Protein AF-A0A3N5EFH5-F1 (afdb_monomer)

pLDDT: mean 88.49, std 16.19, range [35.84, 98.75]

Radius of gyration: 19.6 Å; Cα contacts (8 Å, |Δi|>4): 235; chains: 1; bounding box: 36×58×63 Å

Structure (mmCIF, N/CA/C/O backbone):
data_AF-A0A3N5EFH5-F1
#
_entry.id   AF-A0A3N5EFH5-F1
#
loop_
_atom_site.group_PDB
_atom_site.id
_atom_site.type_symbol
_atom_site.label_atom_id
_atom_site.label_alt_id
_atom_site.label_comp_id
_atom_site.label_asym_id
_atom_site.label_entity_id
_atom_site.label_seq_id
_atom_site.pdbx_PDB_ins_code
_atom_site.Cartn_x
_atom_site.Cartn_y
_atom_site.Cartn_z
_atom_site.occupancy
_atom_site.B_iso_or_equiv
_atom_site.auth_seq_id
_atom_site.auth_comp_id
_atom_site.auth_asym_id
_atom_site.auth_atom_id
_atom_site.pdbx_PDB_model_num
ATOM 1 N N . MET A 1 1 ? -12.108 -49.116 44.176 1.00 46.75 1 MET A N 1
ATOM 2 C CA . MET A 1 1 ? -11.272 -47.918 43.950 1.00 46.75 1 MET A CA 1
ATOM 3 C C . MET A 1 1 ? -10.753 -47.963 42.530 1.00 46.75 1 MET A C 1
ATOM 5 O O . MET A 1 1 ? -10.093 -48.934 42.202 1.00 46.75 1 MET A O 1
ATOM 9 N N . ASN A 1 2 ? -11.134 -46.987 41.702 1.00 35.84 2 ASN A N 1
ATOM 10 C CA . ASN A 1 2 ? -10.335 -46.440 40.598 1.00 35.84 2 ASN A CA 1
ATOM 11 C C . ASN A 1 2 ? -11.142 -45.311 39.948 1.00 35.84 2 ASN A C 1
ATOM 13 O O . ASN A 1 2 ? -11.973 -45.534 39.073 1.00 35.84 2 ASN A O 1
ATOM 17 N N . VAL A 1 3 ? -10.918 -44.092 40.439 1.00 42.91 3 VAL A N 1
ATOM 18 C CA . VAL A 1 3 ? -11.414 -42.860 39.821 1.00 42.91 3 VAL A CA 1
ATOM 19 C C . VAL A 1 3 ? -10.419 -42.485 38.724 1.00 42.91 3 VAL A C 1
ATOM 21 O O . VAL A 1 3 ? -9.270 -42.164 39.021 1.00 42.91 3 VAL A O 1
ATOM 24 N N . ARG A 1 4 ? -10.840 -42.546 37.457 1.00 43.31 4 ARG A N 1
ATOM 25 C CA . ARG A 1 4 ? -10.085 -41.965 36.338 1.00 43.31 4 ARG A CA 1
ATOM 26 C C . ARG A 1 4 ? -10.245 -40.446 36.397 1.00 43.31 4 ARG A C 1
ATOM 28 O O . ARG A 1 4 ? -11.347 -39.937 36.219 1.00 43.31 4 ARG A O 1
ATOM 35 N N . ARG A 1 5 ? -9.154 -39.734 36.687 1.00 50.72 5 ARG A N 1
ATOM 36 C CA . ARG A 1 5 ? -9.081 -38.271 36.586 1.00 50.72 5 ARG A CA 1
ATOM 37 C C . ARG A 1 5 ? -8.823 -37.876 35.130 1.00 50.72 5 ARG A C 1
ATOM 39 O O . ARG A 1 5 ? -7.937 -38.439 34.494 1.00 50.72 5 ARG A O 1
ATOM 46 N N . LEU A 1 6 ? -9.611 -36.923 34.635 1.00 44.44 6 LEU A N 1
ATOM 47 C CA . LEU A 1 6 ? -9.388 -36.209 33.379 1.00 44.44 6 LEU A CA 1
ATOM 48 C C . LEU A 1 6 ? -8.170 -35.291 33.554 1.00 44.44 6 LEU A C 1
ATOM 50 O O . LEU A 1 6 ? -8.119 -34.531 34.519 1.00 44.44 6 LEU A O 1
ATOM 54 N N . LEU A 1 7 ? -7.205 -35.363 32.639 1.00 49.91 7 LEU A N 1
ATOM 55 C CA . LEU A 1 7 ? -6.165 -34.347 32.501 1.00 49.91 7 LEU A CA 1
ATOM 56 C C . LEU A 1 7 ? -6.534 -33.496 31.288 1.00 49.91 7 LEU A C 1
ATOM 58 O O . LEU A 1 7 ? -6.400 -33.937 30.150 1.00 49.91 7 LEU A O 1
ATOM 62 N N . VAL A 1 8 ? -7.052 -32.297 31.548 1.00 50.81 8 VAL A N 1
ATOM 63 C CA . VAL A 1 8 ? -7.097 -31.222 30.556 1.00 50.81 8 VAL A CA 1
ATOM 64 C C . VAL A 1 8 ? -5.674 -30.680 30.493 1.00 50.81 8 VAL A C 1
ATOM 66 O O . VAL A 1 8 ? -5.246 -29.938 31.373 1.00 50.81 8 VAL A O 1
ATOM 69 N N . SER A 1 9 ? -4.900 -31.134 29.512 1.00 49.84 9 SER A N 1
ATOM 70 C CA . SER A 1 9 ? -3.619 -30.514 29.192 1.00 49.84 9 SER A CA 1
ATOM 71 C C . SER A 1 9 ? -3.915 -29.226 28.439 1.00 49.84 9 SER A C 1
ATOM 73 O O . SER A 1 9 ? -4.065 -29.235 27.222 1.00 49.84 9 SER A O 1
ATOM 75 N N . SER A 1 10 ? -4.045 -28.124 29.175 1.00 56.00 10 SER A N 1
ATOM 76 C CA . SER A 1 10 ? -3.981 -26.787 28.595 1.00 56.00 10 SER A CA 1
ATOM 77 C C . SER A 1 10 ? -2.591 -26.617 27.985 1.00 56.00 10 SER A C 1
ATOM 79 O O . SER A 1 10 ? -1.617 -26.396 28.703 1.00 56.00 10 SER A O 1
ATOM 81 N N . ALA A 1 11 ? -2.483 -26.773 26.668 1.00 55.88 11 ALA A N 1
ATOM 82 C CA . ALA A 1 11 ? -1.365 -26.206 25.938 1.00 55.88 11 ALA A CA 1
ATOM 83 C C . ALA A 1 11 ? -1.538 -24.686 26.021 1.00 55.88 11 ALA A C 1
ATOM 85 O O . ALA A 1 11 ? -2.472 -24.128 25.452 1.00 55.88 11 ALA A O 1
ATOM 86 N N . LEU A 1 12 ? -0.688 -24.035 26.812 1.00 49.72 12 LEU A N 1
ATOM 87 C CA . LEU A 1 12 ? -0.512 -22.595 26.752 1.00 49.72 12 LEU A CA 1
ATOM 88 C C . LEU A 1 12 ? 0.060 -22.303 25.359 1.00 49.72 12 LEU A C 1
ATOM 90 O O . LEU A 1 12 ? 1.238 -22.561 25.116 1.00 49.72 12 LEU A O 1
ATOM 94 N N . VAL A 1 13 ? -0.778 -21.846 24.427 1.00 56.56 13 VAL A N 1
ATOM 95 C CA . VAL A 1 13 ? -0.286 -21.214 23.202 1.00 56.56 13 VAL A CA 1
ATOM 96 C C . VAL A 1 13 ? 0.328 -19.902 23.666 1.00 56.56 13 VAL A C 1
ATOM 98 O O . VAL A 1 13 ? -0.378 -18.941 23.955 1.00 56.56 13 VAL A O 1
ATOM 101 N N . VAL A 1 14 ? 1.643 -19.897 23.860 1.00 49.00 14 VAL A N 1
ATOM 102 C CA . VAL A 1 14 ? 2.388 -18.647 23.952 1.00 49.00 14 VAL A CA 1
ATOM 103 C C . VAL A 1 14 ? 2.367 -18.097 22.533 1.00 49.00 14 VAL A C 1
ATOM 105 O O . VAL A 1 14 ? 3.101 -18.593 21.682 1.00 49.00 14 VAL A O 1
ATOM 108 N N . ALA A 1 15 ? 1.473 -17.149 22.256 1.00 54.91 15 ALA A N 1
ATOM 109 C CA . ALA A 1 15 ? 1.630 -16.290 21.095 1.00 54.91 15 ALA A CA 1
ATOM 110 C C . ALA A 1 15 ? 2.953 -15.549 21.314 1.00 54.91 15 ALA A C 1
ATOM 112 O O . ALA A 1 15 ? 3.069 -14.719 22.217 1.00 54.91 15 ALA A O 1
ATOM 113 N N . LEU A 1 16 ? 4.003 -15.958 20.599 1.00 53.06 16 LEU A N 1
ATOM 114 C CA . LEU A 1 16 ? 5.206 -15.149 20.515 1.00 53.06 16 LEU A CA 1
ATOM 115 C C . LEU A 1 16 ? 4.791 -13.904 19.735 1.00 53.06 16 LEU A C 1
ATOM 117 O O . LEU A 1 16 ? 4.671 -13.974 18.518 1.00 53.06 16 LEU A O 1
ATOM 121 N N . ALA A 1 17 ? 4.553 -12.798 20.440 1.00 58.84 17 ALA A N 1
ATOM 122 C CA . ALA A 1 17 ? 4.490 -11.485 19.821 1.00 58.84 17 ALA A CA 1
ATOM 123 C C . ALA A 1 17 ? 5.846 -11.237 19.147 1.00 58.84 17 ALA A C 1
ATOM 125 O O . ALA A 1 17 ? 6.854 -10.988 19.816 1.00 58.84 17 ALA A O 1
ATOM 126 N N . ALA A 1 18 ? 5.892 -11.413 17.830 1.00 57.78 18 ALA A N 1
ATOM 127 C CA . ALA A 1 18 ? 7.073 -11.165 17.027 1.00 57.78 18 ALA A CA 1
ATOM 128 C C . ALA A 1 18 ? 6.971 -9.744 16.472 1.00 57.78 18 ALA A C 1
ATOM 130 O O . ALA A 1 18 ? 6.594 -9.544 15.328 1.00 57.78 18 ALA A O 1
ATOM 131 N N . CYS A 1 19 ? 7.305 -8.749 17.296 1.00 61.62 19 CYS A N 1
ATOM 132 C CA . CYS A 1 19 ? 7.699 -7.460 16.740 1.00 61.62 19 CYS A CA 1
ATOM 133 C C . CYS A 1 19 ? 9.039 -7.683 16.027 1.00 61.62 19 CYS A C 1
ATOM 135 O O . CYS A 1 19 ? 10.002 -8.177 16.628 1.00 61.62 19 CYS A O 1
ATOM 137 N N . GLY A 1 20 ? 9.064 -7.405 14.730 1.00 66.69 20 GLY A N 1
ATOM 138 C CA . GLY A 1 20 ? 10.200 -7.658 13.854 1.00 66.69 20 GLY A CA 1
ATOM 139 C C . GLY A 1 20 ? 10.379 -6.507 12.880 1.00 66.69 20 GLY A C 1
ATOM 140 O O . GLY A 1 20 ? 9.442 -5.773 12.592 1.00 66.69 20 GLY A O 1
ATOM 141 N N . THR A 1 21 ? 11.597 -6.328 12.385 1.00 75.56 21 THR A N 1
ATOM 142 C CA . THR A 1 21 ? 11.825 -5.466 11.225 1.00 75.56 21 THR A CA 1
ATOM 143 C C . THR A 1 21 ? 11.655 -6.328 9.983 1.00 75.56 21 THR A C 1
ATOM 145 O O . THR A 1 21 ? 12.396 -7.302 9.833 1.00 75.56 21 THR A O 1
ATOM 148 N N . ALA A 1 22 ? 10.701 -5.987 9.121 1.00 77.00 22 ALA A N 1
ATOM 149 C CA . ALA A 1 22 ? 10.523 -6.644 7.831 1.00 77.00 22 ALA A CA 1
ATOM 150 C C . ALA A 1 22 ? 11.018 -5.733 6.713 1.00 77.00 22 ALA A C 1
ATOM 152 O O . ALA A 1 22 ? 10.891 -4.507 6.792 1.00 77.00 22 ALA A O 1
ATOM 153 N N . SER A 1 23 ? 11.598 -6.334 5.676 1.00 84.31 23 SER A N 1
ATOM 154 C CA . SER A 1 23 ? 11.811 -5.615 4.429 1.00 84.31 23 SER A CA 1
ATOM 155 C C . SER A 1 23 ? 10.473 -5.433 3.727 1.00 84.31 23 SER A C 1
ATOM 157 O O . SER A 1 23 ? 9.639 -6.333 3.757 1.00 84.31 23 SER A O 1
ATOM 159 N N . VAL A 1 24 ? 10.288 -4.296 3.056 1.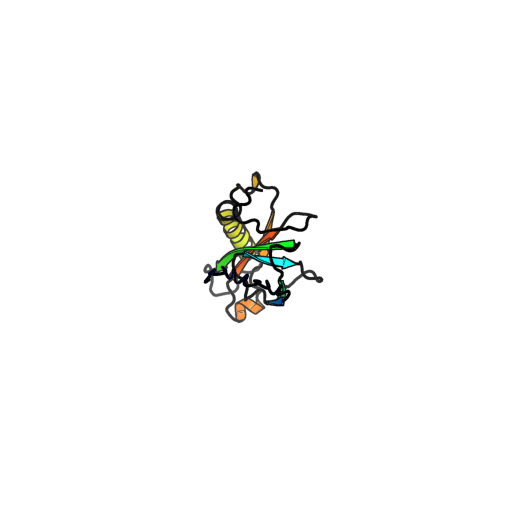00 82.81 24 VAL A N 1
ATOM 160 C CA . VAL A 1 24 ? 9.081 -4.074 2.244 1.00 82.81 24 VAL A CA 1
ATOM 161 C C . VAL A 1 24 ? 8.978 -5.057 1.070 1.00 82.81 24 VAL A C 1
ATOM 163 O O . VAL A 1 24 ? 7.885 -5.298 0.583 1.00 82.81 24 VAL A O 1
ATOM 166 N N . PHE A 1 25 ? 10.097 -5.671 0.663 1.00 84.94 25 PHE A N 1
ATOM 167 C CA . PHE A 1 25 ? 10.150 -6.718 -0.367 1.00 84.94 25 PHE A CA 1
ATOM 168 C C . PHE A 1 25 ? 9.703 -8.103 0.127 1.00 84.94 25 PHE A C 1
ATOM 170 O O . PHE A 1 25 ? 9.590 -9.028 -0.670 1.00 84.94 25 PHE A O 1
ATOM 177 N N . ASP A 1 26 ? 9.525 -8.273 1.440 1.00 91.25 26 ASP A N 1
ATOM 178 C CA . ASP A 1 26 ? 9.110 -9.538 2.054 1.00 91.25 26 ASP A CA 1
ATOM 179 C C . ASP A 1 26 ? 7.645 -9.490 2.527 1.00 91.25 26 ASP A C 1
ATOM 181 O O . ASP A 1 26 ? 7.205 -10.396 3.240 1.00 91.25 26 ASP A O 1
ATOM 185 N N . PHE A 1 27 ? 6.897 -8.437 2.175 1.00 94.69 27 PHE A N 1
ATOM 186 C CA . PHE A 1 27 ? 5.510 -8.292 2.596 1.00 94.69 27 PHE A CA 1
ATOM 187 C C . PHE A 1 27 ? 4.620 -9.408 2.053 1.00 94.69 27 PHE A C 1
ATOM 189 O O . PHE A 1 27 ? 4.780 -9.923 0.947 1.00 94.69 27 PHE A O 1
ATOM 196 N N . THR A 1 28 ? 3.616 -9.744 2.848 1.00 95.81 28 THR A N 1
ATOM 197 C CA . THR A 1 28 ? 2.521 -10.629 2.488 1.00 95.81 28 THR A CA 1
ATOM 198 C C . THR A 1 28 ? 1.189 -9.951 2.786 1.00 95.81 28 THR A C 1
ATOM 200 O O . THR A 1 28 ? 1.085 -9.071 3.639 1.00 95.81 28 THR A O 1
ATOM 203 N N . VAL A 1 29 ? 0.142 -10.341 2.056 1.00 98.12 29 VAL A N 1
ATOM 204 C CA . VAL A 1 29 ? -1.218 -9.861 2.334 1.00 98.12 29 VAL A CA 1
ATOM 205 C C . VAL A 1 29 ? -1.613 -10.255 3.761 1.00 98.12 29 VAL A C 1
ATOM 207 O O . VAL A 1 29 ? -1.509 -11.428 4.124 1.00 98.12 29 VAL A O 1
ATOM 210 N N . GLY A 1 30 ? -2.080 -9.278 4.537 1.00 97.31 30 GLY A N 1
ATOM 211 C CA . GLY A 1 30 ? -2.415 -9.393 5.954 1.00 97.31 30 GLY A CA 1
ATOM 212 C C . GLY A 1 30 ? -1.299 -8.965 6.912 1.00 97.31 30 GLY A C 1
ATOM 213 O O . GLY A 1 30 ? -1.507 -9.029 8.121 1.00 97.31 30 GLY A O 1
ATOM 214 N N . ASP A 1 31 ? -0.129 -8.539 6.423 1.00 97.19 31 ASP A N 1
ATOM 215 C CA . ASP A 1 31 ? 0.921 -8.016 7.301 1.00 97.19 31 ASP A CA 1
ATOM 216 C C . ASP A 1 31 ? 0.556 -6.634 7.853 1.00 97.19 31 ASP A C 1
ATOM 218 O O . ASP A 1 31 ? 0.213 -5.717 7.103 1.00 97.19 31 A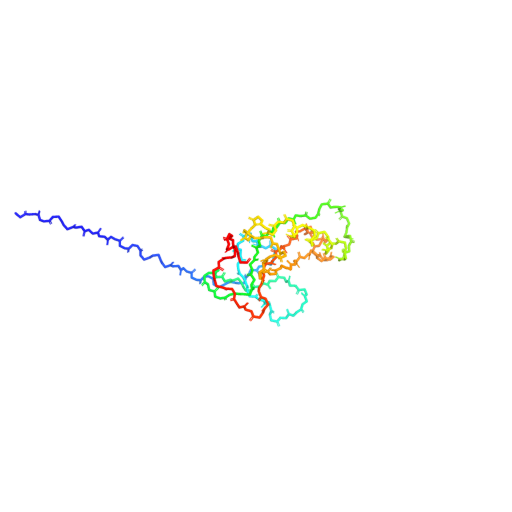SP A O 1
ATOM 222 N N . CYS A 1 32 ? 0.702 -6.480 9.170 1.00 97.56 32 CYS A N 1
ATOM 223 C CA . CYS A 1 32 ? 0.456 -5.233 9.885 1.00 97.56 32 CYS A CA 1
ATOM 224 C C . CYS A 1 32 ? 1.766 -4.583 10.331 1.00 97.56 32 CYS A C 1
ATOM 226 O O . CYS A 1 32 ? 2.693 -5.257 10.797 1.00 97.56 32 CYS A O 1
ATOM 228 N N . PHE A 1 33 ? 1.866 -3.264 10.188 1.00 95.88 33 PHE A N 1
ATOM 229 C CA . PHE A 1 33 ? 3.096 -2.535 10.481 1.00 95.88 33 PHE A CA 1
ATOM 230 C C . PHE A 1 33 ? 2.848 -1.087 10.908 1.00 95.88 33 PHE A C 1
ATOM 232 O O . PHE A 1 33 ? 1.799 -0.497 10.649 1.00 95.88 33 PHE A O 1
ATOM 239 N N . ASP A 1 34 ? 3.842 -0.514 11.579 1.00 94.06 34 ASP A N 1
ATOM 240 C CA . ASP A 1 34 ? 3.863 0.905 11.926 1.00 94.06 34 ASP A CA 1
ATOM 241 C C . ASP A 1 34 ? 4.568 1.725 10.846 1.00 94.06 34 ASP A C 1
ATOM 243 O O . ASP A 1 34 ? 5.532 1.260 10.223 1.00 94.06 34 ASP A O 1
ATOM 247 N N . ASP A 1 35 ? 4.122 2.969 10.676 1.00 90.50 35 ASP A N 1
ATOM 248 C CA . ASP A 1 35 ? 4.798 3.924 9.807 1.00 90.50 35 ASP A CA 1
ATOM 249 C C . ASP A 1 35 ? 6.278 4.068 10.208 1.00 90.50 35 ASP A C 1
ATOM 251 O O . ASP A 1 35 ? 6.617 4.135 11.400 1.00 90.50 35 ASP A O 1
ATOM 255 N N . PRO A 1 36 ? 7.199 4.145 9.232 1.00 84.56 36 PRO A N 1
ATOM 256 C CA . PRO A 1 36 ? 8.591 4.428 9.531 1.00 84.56 36 PRO A CA 1
ATOM 257 C C . PRO A 1 36 ? 8.729 5.823 10.153 1.00 84.56 36 PRO A C 1
ATOM 259 O O . PRO A 1 36 ? 8.002 6.762 9.836 1.00 84.56 36 PRO A O 1
ATOM 262 N N . SER A 1 37 ? 9.727 5.993 11.024 1.00 77.00 37 SER A N 1
ATOM 263 C CA . SER A 1 37 ? 9.994 7.289 11.665 1.00 77.00 37 SER A CA 1
ATOM 264 C C . SER A 1 37 ? 10.457 8.378 10.688 1.00 77.00 37 SER A C 1
ATOM 266 O O . SER A 1 37 ? 10.427 9.559 11.029 1.00 77.00 37 SER A O 1
ATOM 268 N N . GLU A 1 38 ? 10.920 7.977 9.504 1.00 75.50 38 GLU A N 1
ATOM 269 C CA . GLU A 1 38 ? 11.398 8.848 8.434 1.00 75.50 38 GLU A CA 1
ATOM 270 C C . GLU A 1 38 ? 10.430 8.782 7.246 1.00 75.50 38 GLU A C 1
ATOM 272 O O . GLU A 1 38 ? 9.954 7.712 6.878 1.00 75.50 38 GLU A O 1
ATOM 277 N N . SER A 1 39 ? 10.173 9.930 6.622 1.00 73.56 39 SER A N 1
ATOM 278 C CA . SER A 1 39 ? 9.369 10.032 5.400 1.00 73.56 39 SER A CA 1
ATOM 279 C C . SER A 1 39 ? 10.236 9.889 4.148 1.00 73.56 39 SER A C 1
ATOM 281 O O . SER A 1 39 ? 11.328 10.459 4.109 1.00 73.56 39 SER A O 1
ATOM 283 N N . GLY A 1 40 ? 9.718 9.265 3.089 1.00 78.81 40 GLY A N 1
ATOM 284 C CA . GLY A 1 40 ? 10.403 9.140 1.799 1.00 78.81 40 GLY A CA 1
ATOM 285 C C . GLY A 1 40 ? 10.504 7.687 1.354 1.00 78.81 40 GLY A C 1
ATOM 286 O O . GLY A 1 40 ? 9.559 6.929 1.537 1.00 78.81 40 GLY A O 1
ATOM 287 N N . GLU A 1 41 ? 11.636 7.314 0.758 1.00 80.50 41 GLU A N 1
ATOM 288 C CA . GLU A 1 41 ? 11.910 5.929 0.366 1.00 80.50 41 GLU A CA 1
ATOM 289 C C . GLU A 1 41 ? 11.956 5.012 1.597 1.00 80.50 41 GLU A C 1
ATOM 291 O O . GLU A 1 41 ? 12.644 5.302 2.581 1.00 80.50 41 GLU A O 1
ATOM 296 N N . VAL A 1 42 ? 11.235 3.892 1.530 1.00 81.75 42 VAL A N 1
ATOM 297 C CA . VAL A 1 42 ? 11.123 2.919 2.620 1.00 81.75 42 VAL A CA 1
ATOM 298 C C . VAL A 1 42 ? 11.628 1.571 2.125 1.00 81.75 42 VAL A C 1
ATOM 300 O O . VAL A 1 42 ? 11.089 1.014 1.179 1.00 81.75 42 VAL A O 1
ATOM 303 N N . SER A 1 43 ? 12.659 1.032 2.776 1.00 82.00 43 SER A N 1
ATOM 304 C CA . SER A 1 43 ? 13.205 -0.308 2.488 1.00 82.00 43 SER A CA 1
ATOM 305 C C . SER A 1 43 ? 12.855 -1.345 3.559 1.00 82.00 43 SER A C 1
ATOM 307 O O . SER A 1 43 ? 12.941 -2.555 3.329 1.00 82.00 43 SER A O 1
ATOM 309 N N . SER A 1 44 ? 12.458 -0.878 4.744 1.00 83.56 44 SER A N 1
ATOM 310 C CA . SER A 1 44 ? 12.031 -1.719 5.857 1.00 83.56 44 SER A CA 1
ATOM 311 C C . SER A 1 44 ? 11.105 -0.963 6.799 1.00 83.56 44 SER A C 1
ATOM 313 O O . SER A 1 44 ? 11.209 0.259 6.927 1.00 83.56 44 SER A O 1
ATOM 315 N N . VAL A 1 45 ? 10.243 -1.709 7.480 1.00 87.19 45 VAL A N 1
ATOM 316 C CA . VAL A 1 45 ? 9.295 -1.206 8.480 1.00 87.19 45 VAL A CA 1
ATOM 317 C C . VAL A 1 45 ? 9.327 -2.080 9.731 1.00 87.19 45 VAL A C 1
ATOM 319 O O . VAL A 1 45 ? 9.929 -3.159 9.745 1.00 87.19 45 VAL A O 1
ATOM 322 N N . THR A 1 46 ? 8.664 -1.624 10.792 1.00 87.25 46 THR A N 1
ATOM 323 C CA . THR A 1 46 ? 8.424 -2.456 11.976 1.00 87.25 46 THR A CA 1
ATOM 324 C C . THR A 1 46 ? 7.093 -3.176 11.810 1.00 87.25 46 THR A C 1
ATOM 326 O O . THR A 1 46 ? 6.042 -2.554 11.929 1.00 87.25 46 THR A O 1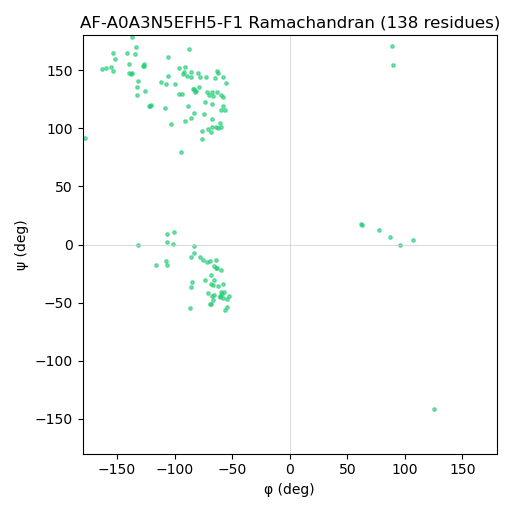
ATOM 329 N N . THR A 1 47 ? 7.137 -4.479 11.541 1.00 91.69 47 THR A N 1
ATOM 330 C CA . THR A 1 47 ? 5.946 -5.336 11.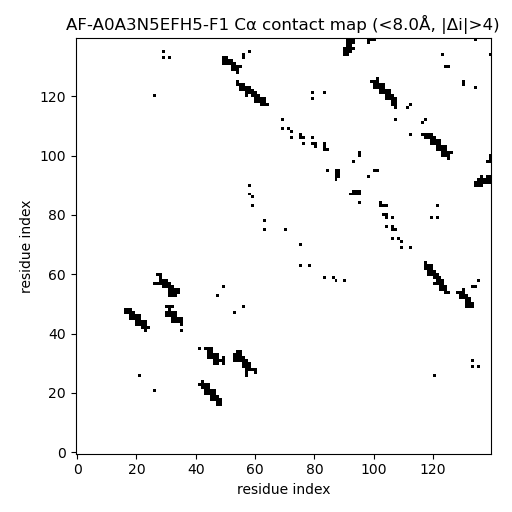538 1.00 91.69 47 THR A CA 1
ATOM 331 C C . THR A 1 47 ? 5.540 -5.694 12.957 1.00 91.69 47 THR A C 1
ATOM 333 O O . THR A 1 47 ? 6.393 -5.942 13.824 1.00 91.69 47 THR A O 1
ATOM 336 N N . VAL A 1 48 ? 4.235 -5.774 13.174 1.00 93.25 48 VAL A N 1
ATOM 337 C CA . VAL A 1 48 ? 3.605 -6.099 14.452 1.00 93.25 48 VAL A CA 1
ATOM 338 C C . VAL A 1 48 ? 2.489 -7.122 14.243 1.00 93.25 48 VAL A C 1
ATOM 340 O O . VAL A 1 48 ? 2.041 -7.360 13.125 1.00 93.25 48 VAL A O 1
ATOM 343 N N . ASP A 1 49 ? 2.051 -7.763 15.326 1.00 94.00 49 ASP A N 1
ATOM 344 C CA . ASP A 1 49 ? 0.849 -8.596 15.280 1.00 94.00 49 ASP A CA 1
ATOM 345 C C . ASP A 1 49 ? -0.365 -7.688 15.045 1.00 94.00 49 ASP A C 1
ATOM 347 O O . ASP A 1 49 ? -0.512 -6.688 15.743 1.00 94.00 49 ASP A O 1
ATOM 351 N N . CYS A 1 50 ? -1.238 -8.023 14.095 1.00 96.06 50 CYS A N 1
ATOM 352 C CA . CYS A 1 50 ? -2.417 -7.208 13.794 1.00 96.06 50 CYS A CA 1
ATOM 353 C C . CYS A 1 50 ? -3.365 -7.041 14.990 1.00 96.06 50 CYS A C 1
ATOM 355 O O . CYS A 1 50 ? -4.160 -6.108 15.014 1.00 96.06 50 CYS A O 1
ATOM 357 N N . ALA A 1 51 ? -3.322 -7.931 15.989 1.00 95.38 51 ALA A N 1
ATOM 358 C CA . ALA A 1 51 ? -4.091 -7.763 17.221 1.00 95.38 51 ALA A CA 1
ATOM 359 C C . ALA A 1 51 ? -3.551 -6.639 18.126 1.00 95.38 51 ALA A C 1
ATOM 361 O O . ALA A 1 51 ? -4.250 -6.227 19.050 1.00 95.38 51 ALA A O 1
ATOM 362 N N . GLU A 1 52 ? -2.328 -6.160 17.887 1.00 94.81 52 GLU A N 1
ATOM 363 C CA . GLU A 1 52 ? -1.763 -4.981 18.541 1.00 94.81 52 GLU A CA 1
ATOM 364 C C . GLU A 1 52 ? -2.072 -3.715 17.715 1.00 94.81 52 GLU A C 1
ATOM 366 O O . GLU A 1 52 ? -2.216 -3.795 16.491 1.00 94.81 52 GLU A O 1
ATOM 371 N N . PRO A 1 53 ? -2.146 -2.530 18.351 1.00 96.94 53 PRO A N 1
ATOM 372 C CA . PRO A 1 53 ? -2.338 -1.271 17.639 1.00 96.94 53 PRO A CA 1
ATOM 373 C C . PRO A 1 53 ? -1.241 -1.006 16.596 1.00 96.94 53 PRO A C 1
ATOM 375 O O . PRO A 1 53 ? -0.064 -0.979 16.953 1.00 96.94 53 PRO A O 1
ATOM 378 N N . HIS A 1 54 ? -1.624 -0.739 15.347 1.00 97.50 54 HIS A N 1
ATOM 379 C CA . HIS A 1 54 ? -0.714 -0.484 14.221 1.00 97.50 54 HIS A CA 1
ATOM 380 C C . HIS A 1 54 ? -1.234 0.620 13.293 1.00 97.50 54 HIS A C 1
ATOM 382 O O . HIS A 1 54 ? -2.393 1.021 13.395 1.00 97.50 54 HIS A O 1
ATOM 388 N N . ASP A 1 55 ? -0.378 1.162 12.426 1.00 97.25 55 ASP A N 1
ATOM 389 C CA . ASP A 1 55 ? -0.786 2.208 11.470 1.00 97.25 55 ASP A CA 1
ATOM 390 C C . ASP A 1 55 ? -1.366 1.626 10.180 1.00 97.25 55 ASP A C 1
ATOM 392 O O . ASP A 1 55 ? -2.293 2.199 9.607 1.00 97.25 55 ASP A O 1
ATOM 396 N N . ASN A 1 56 ? -0.809 0.500 9.728 1.00 97.88 56 ASN A N 1
ATOM 397 C CA . ASN A 1 56 ? -0.951 0.040 8.357 1.00 97.88 56 ASN A CA 1
ATOM 398 C C . ASN A 1 56 ? -1.200 -1.467 8.248 1.00 97.88 56 ASN A C 1
ATOM 400 O O . ASN A 1 56 ? -0.611 -2.245 9.001 1.00 97.88 56 ASN A O 1
ATOM 404 N N . GLU A 1 57 ? -1.973 -1.878 7.241 1.00 9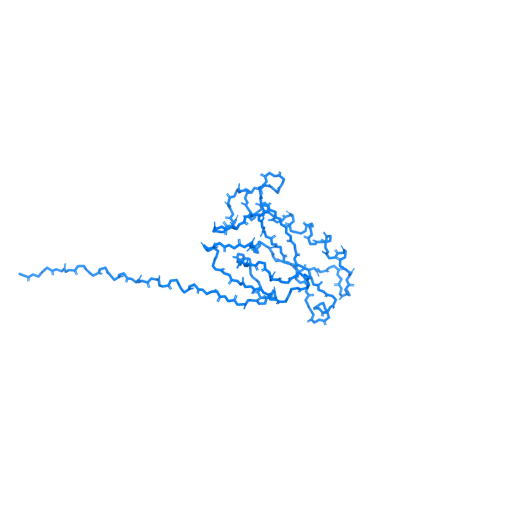8.50 57 GLU A N 1
ATOM 405 C CA . GLU A 1 57 ? -2.174 -3.286 6.872 1.00 98.50 57 GLU A CA 1
ATOM 406 C C . GLU A 1 57 ? -2.025 -3.496 5.358 1.00 98.50 57 GLU A C 1
ATOM 408 O O . GLU A 1 57 ? -2.664 -2.814 4.556 1.00 98.50 57 GLU A O 1
ATOM 413 N N . VAL A 1 58 ? -1.194 -4.453 4.942 1.00 98.50 58 VAL A N 1
ATOM 414 C CA . VAL A 1 58 ? -1.053 -4.833 3.528 1.00 98.50 58 VAL A CA 1
ATOM 415 C C . VAL A 1 58 ? -2.279 -5.629 3.093 1.00 98.50 58 VAL A C 1
ATOM 417 O O . VAL A 1 58 ? -2.551 -6.690 3.643 1.00 98.50 58 VAL A O 1
ATOM 420 N N . TYR A 1 59 ? -2.989 -5.179 2.058 1.00 98.69 59 TYR A N 1
ATOM 421 C CA . TYR A 1 59 ? -4.214 -5.856 1.600 1.00 98.69 59 TYR A CA 1
ATOM 422 C C . TYR A 1 59 ? -4.127 -6.440 0.190 1.00 98.69 59 TYR A C 1
ATOM 424 O O . TYR A 1 59 ? -4.936 -7.289 -0.192 1.00 98.69 59 TYR A O 1
ATOM 432 N N . ALA A 1 60 ? -3.151 -5.999 -0.602 1.00 98.62 60 ALA A N 1
ATOM 433 C CA . ALA A 1 60 ? -2.903 -6.549 -1.924 1.00 98.62 60 ALA A CA 1
ATOM 434 C C . ALA A 1 60 ? -1.443 -6.371 -2.347 1.00 98.62 60 ALA A C 1
ATOM 436 O O . ALA A 1 60 ? -0.795 -5.388 -1.999 1.00 98.62 60 ALA A O 1
ATOM 437 N N . LEU A 1 61 ? -0.975 -7.327 -3.148 1.00 98.31 61 LEU A N 1
ATOM 438 C CA . LEU A 1 61 ? 0.328 -7.341 -3.807 1.00 98.31 61 LEU A CA 1
ATOM 439 C C . LEU A 1 61 ? 0.109 -7.712 -5.275 1.00 98.31 61 LEU A C 1
ATOM 441 O O . LEU A 1 61 ? -0.689 -8.615 -5.568 1.00 98.31 61 LEU A O 1
ATOM 445 N N . PHE A 1 62 ? 0.762 -7.016 -6.202 1.00 98.31 62 PHE A N 1
ATOM 446 C CA . PHE A 1 62 ? 0.755 -7.381 -7.621 1.00 98.31 62 PHE A CA 1
ATOM 447 C C . PHE A 1 62 ? 1.929 -6.765 -8.378 1.00 98.31 62 PHE A C 1
ATOM 449 O O . PHE A 1 62 ? 2.368 -5.672 -8.049 1.00 98.31 62 PHE A O 1
ATOM 456 N N . ASP A 1 63 ? 2.371 -7.418 -9.451 1.00 97.62 63 ASP A N 1
ATOM 457 C CA . ASP A 1 63 ? 3.444 -6.895 -10.297 1.00 97.62 63 ASP A CA 1
ATOM 458 C C . ASP A 1 63 ? 2.928 -5.935 -11.380 1.00 97.62 63 ASP A C 1
ATOM 460 O O . ASP A 1 63 ? 1.860 -6.133 -11.974 1.00 97.62 63 ASP A O 1
ATOM 464 N N . TYR A 1 64 ? 3.719 -4.903 -11.683 1.00 96.88 64 TYR A N 1
ATOM 465 C CA . TYR A 1 64 ? 3.555 -4.094 -12.886 1.00 96.88 64 TYR A CA 1
ATOM 466 C C . TYR A 1 64 ? 4.286 -4.742 -14.075 1.00 96.88 64 TYR A C 1
ATOM 468 O O . TYR A 1 64 ? 5.510 -4.682 -14.188 1.00 96.88 64 TYR A O 1
ATOM 476 N N . ASP A 1 65 ? 3.513 -5.280 -15.022 1.00 92.56 65 ASP A N 1
ATOM 477 C CA . ASP A 1 65 ? 4.021 -5.960 -16.229 1.00 92.56 65 ASP A CA 1
ATOM 478 C C . ASP A 1 65 ? 3.981 -5.086 -17.502 1.00 92.56 65 ASP A C 1
ATOM 480 O O . ASP A 1 65 ? 4.126 -5.573 -18.626 1.00 92.56 65 ASP A O 1
ATOM 484 N N . GLY A 1 66 ? 3.724 -3.781 -17.369 1.00 87.12 66 GLY A N 1
ATOM 485 C CA . GLY A 1 66 ? 3.481 -2.894 -18.514 1.00 87.12 66 GLY A CA 1
ATOM 486 C C . GLY A 1 66 ? 4.728 -2.507 -19.320 1.00 87.12 66 GLY A C 1
ATOM 487 O O . GLY A 1 66 ? 4.595 -1.939 -20.405 1.00 87.12 66 GLY A O 1
ATOM 488 N N . SER A 1 67 ? 5.932 -2.762 -18.800 1.00 90.81 67 SER A N 1
ATOM 489 C CA . SER A 1 67 ? 7.210 -2.394 -19.421 1.00 90.81 67 SER A CA 1
ATOM 490 C C . SER A 1 67 ? 8.371 -3.176 -18.800 1.00 90.81 67 SER A C 1
ATOM 492 O O . SER A 1 67 ? 8.328 -3.493 -17.615 1.00 90.81 67 SER A O 1
ATOM 494 N N . ASP A 1 68 ? 9.433 -3.419 -19.575 1.00 90.94 68 ASP A N 1
ATOM 495 C CA . ASP A 1 68 ? 10.722 -3.905 -19.057 1.00 90.94 68 ASP A CA 1
ATOM 496 C C . ASP A 1 68 ? 11.614 -2.751 -18.550 1.00 90.94 68 ASP A C 1
ATOM 498 O O . ASP A 1 68 ? 12.389 -2.917 -17.603 1.00 90.94 68 ASP A O 1
ATOM 502 N N . GLU A 1 69 ? 11.511 -1.570 -19.173 1.00 96.19 69 GLU A N 1
ATOM 503 C CA . GLU A 1 69 ? 12.209 -0.339 -18.775 1.00 96.19 69 GLU A CA 1
ATOM 504 C C . GLU A 1 69 ? 11.416 0.408 -17.695 1.00 96.19 69 GLU A C 1
ATOM 506 O O . GLU A 1 69 ? 10.183 0.372 -17.718 1.00 96.19 69 GLU A O 1
ATOM 511 N N . TYR A 1 70 ? 12.109 1.109 -16.787 1.00 97.19 70 TYR A N 1
ATOM 512 C CA . TYR A 1 70 ? 11.464 1.862 -15.707 1.00 97.19 70 TYR A CA 1
ATOM 513 C C . TYR A 1 70 ? 10.527 2.935 -16.292 1.00 97.19 70 TYR A C 1
ATOM 515 O O . TYR A 1 70 ? 11.003 3.855 -16.966 1.00 97.19 70 TYR A O 1
ATOM 523 N N . PRO A 1 71 ? 9.202 2.840 -16.068 1.00 96.44 71 PRO A N 1
ATOM 524 C CA . PRO A 1 71 ? 8.224 3.688 -16.750 1.00 96.44 71 PRO A CA 1
ATOM 525 C C . PRO A 1 71 ? 8.054 5.068 -16.091 1.00 96.44 71 PRO A C 1
ATOM 527 O O . PRO A 1 71 ? 7.282 5.896 -16.584 1.00 96.44 71 PRO A O 1
ATOM 530 N N . GLY A 1 72 ? 8.769 5.320 -14.991 1.00 97.44 72 GLY A N 1
ATOM 531 C CA . GLY A 1 72 ? 8.661 6.532 -14.190 1.00 97.44 72 GLY A CA 1
ATOM 532 C C . GLY A 1 72 ? 7.618 6.425 -13.079 1.00 97.44 72 GLY A C 1
ATOM 533 O O . GLY A 1 72 ? 6.641 5.683 -13.180 1.00 97.44 72 GLY A O 1
ATOM 534 N N . GLU A 1 73 ? 7.833 7.217 -12.030 1.00 96.56 73 GLU A N 1
ATOM 535 C CA . GLU A 1 73 ? 7.018 7.226 -10.809 1.00 96.56 73 GLU A CA 1
ATOM 536 C C . GLU A 1 73 ? 5.537 7.516 -11.092 1.00 96.56 73 GLU A C 1
ATOM 538 O O . GLU A 1 73 ? 4.673 6.789 -10.622 1.00 96.56 73 GLU A O 1
ATOM 543 N N . GLU A 1 74 ? 5.234 8.519 -11.924 1.00 97.75 74 GLU A N 1
ATOM 544 C CA . GLU A 1 74 ? 3.853 8.911 -12.258 1.00 97.75 74 GLU A CA 1
ATOM 545 C C . GLU A 1 74 ? 3.063 7.767 -12.918 1.00 97.75 74 GLU A C 1
ATOM 547 O O . GLU A 1 74 ? 1.896 7.530 -12.595 1.00 97.75 74 GLU A O 1
ATOM 552 N N . THR A 1 75 ? 3.714 7.021 -13.817 1.00 97.81 75 THR A N 1
ATOM 553 C CA . THR A 1 75 ? 3.101 5.874 -14.497 1.00 97.81 75 THR A CA 1
ATOM 554 C C . THR A 1 75 ? 2.824 4.737 -13.517 1.00 97.81 75 THR A C 1
ATOM 556 O O . THR A 1 75 ? 1.740 4.156 -13.549 1.00 97.81 75 THR A O 1
ATOM 559 N N . LEU A 1 76 ? 3.786 4.427 -12.638 1.00 98.19 76 LEU A N 1
ATOM 560 C CA . LEU A 1 76 ? 3.621 3.385 -11.622 1.00 98.19 76 LEU A CA 1
ATOM 561 C C . LEU A 1 76 ? 2.557 3.766 -10.599 1.00 98.19 76 LEU A C 1
ATOM 563 O O . LEU A 1 76 ? 1.717 2.935 -10.284 1.00 98.19 76 LEU A O 1
ATOM 567 N N . SER A 1 77 ? 2.553 5.015 -10.135 1.00 97.69 77 SER A N 1
ATOM 568 C CA . SER A 1 77 ? 1.567 5.520 -9.178 1.00 97.69 77 SER A CA 1
ATOM 569 C C . SER A 1 77 ? 0.149 5.435 -9.740 1.00 97.69 77 SER A C 1
ATOM 571 O O . SER A 1 77 ? -0.729 4.898 -9.080 1.00 97.69 77 SER A O 1
ATOM 573 N N . THR A 1 78 ? -0.064 5.836 -10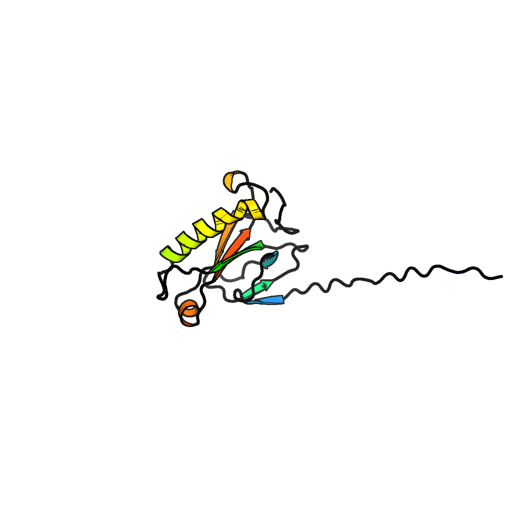.999 1.00 98.19 78 THR A N 1
ATOM 574 C CA . THR A 1 78 ? -1.383 5.702 -11.647 1.00 98.19 78 THR A CA 1
ATOM 575 C C . THR A 1 78 ? -1.832 4.237 -11.726 1.00 98.19 78 THR A C 1
ATOM 577 O O . THR A 1 78 ? -2.982 3.914 -11.438 1.00 98.19 78 THR A O 1
ATOM 580 N N . ALA A 1 79 ? -0.927 3.330 -12.107 1.00 98.19 79 ALA A N 1
ATOM 581 C CA . ALA A 1 79 ? -1.243 1.905 -12.185 1.00 98.19 79 ALA A CA 1
ATOM 582 C C . ALA A 1 79 ? -1.486 1.278 -10.802 1.00 98.19 79 ALA A C 1
ATOM 584 O O . ALA A 1 79 ? -2.311 0.369 -10.669 1.00 98.19 79 ALA A O 1
ATOM 585 N N . ALA A 1 80 ? -0.771 1.758 -9.784 1.00 98.38 80 ALA A N 1
ATOM 586 C CA . ALA A 1 80 ? -0.943 1.354 -8.403 1.00 98.38 80 ALA A CA 1
ATOM 587 C C . ALA A 1 80 ? -2.305 1.799 -7.869 1.00 98.38 80 ALA A C 1
ATOM 589 O O . ALA A 1 80 ? -3.028 0.957 -7.349 1.00 98.38 80 ALA A O 1
ATOM 590 N N . ASP A 1 81 ? -2.700 3.056 -8.080 1.00 98.31 81 ASP A N 1
ATOM 591 C CA . ASP A 1 81 ? -4.018 3.570 -7.695 1.00 98.31 81 ASP A CA 1
ATOM 592 C C . ASP A 1 81 ? -5.155 2.721 -8.278 1.00 98.31 81 ASP A C 1
ATOM 594 O O . ASP A 1 81 ? -5.965 2.181 -7.521 1.00 98.31 81 ASP A O 1
ATOM 598 N N . ASP A 1 82 ? -5.165 2.513 -9.599 1.00 98.12 82 ASP A N 1
ATOM 599 C CA . ASP A 1 82 ? -6.180 1.694 -10.277 1.00 98.12 82 ASP A CA 1
ATOM 600 C C . ASP A 1 82 ? -6.205 0.250 -9.736 1.00 98.12 82 ASP A C 1
ATOM 602 O O . ASP A 1 82 ? -7.263 -0.361 -9.539 1.00 98.12 82 ASP A O 1
ATOM 606 N N . GLY A 1 83 ? -5.021 -0.329 -9.515 1.00 98.19 83 GLY A N 1
ATOM 607 C CA . GLY A 1 83 ? -4.878 -1.703 -9.050 1.00 98.19 83 GLY A CA 1
ATOM 608 C C . GLY A 1 83 ? -5.302 -1.895 -7.595 1.00 98.19 83 GLY A C 1
ATOM 609 O O . GLY A 1 83 ? -5.968 -2.888 -7.281 1.00 98.19 83 GLY A O 1
ATOM 610 N N . CYS A 1 84 ? -4.936 -0.962 -6.726 1.00 98.69 84 CYS A N 1
ATOM 611 C CA . CYS A 1 84 ? -5.271 -0.965 -5.312 1.00 98.69 84 CYS A CA 1
ATOM 612 C C . CYS A 1 84 ? -6.775 -0.707 -5.122 1.00 98.69 84 CYS A C 1
ATOM 614 O O . CYS A 1 84 ? -7.464 -1.554 -4.545 1.00 98.69 84 CYS A O 1
ATOM 616 N N . GLU A 1 85 ? -7.331 0.352 -5.725 1.00 98.31 85 GLU A N 1
ATOM 617 C CA . GLU A 1 85 ? -8.767 0.664 -5.644 1.00 98.31 85 GLU A CA 1
ATOM 618 C C . GLU A 1 85 ? -9.631 -0.529 -6.080 1.00 98.31 85 GLU A C 1
ATOM 620 O O . GLU A 1 85 ? -10.553 -0.940 -5.373 1.00 98.31 85 GLU A O 1
ATOM 625 N N . GLY A 1 86 ? -9.283 -1.160 -7.209 1.00 98.25 86 GLY A N 1
ATOM 626 C CA . GLY A 1 86 ? -10.021 -2.303 -7.752 1.00 98.25 86 GLY A CA 1
ATOM 627 C C . GLY A 1 86 ? -10.008 -3.562 -6.875 1.00 98.25 86 GLY A C 1
ATOM 628 O O . GLY A 1 86 ? -10.787 -4.486 -7.123 1.00 98.25 86 GLY A O 1
ATOM 629 N N . ARG A 1 87 ? -9.137 -3.626 -5.861 1.00 98.62 87 ARG A N 1
ATOM 630 C CA . ARG A 1 87 ? -9.020 -4.748 -4.913 1.00 98.62 87 ARG A CA 1
ATOM 631 C C . ARG A 1 87 ? -9.561 -4.415 -3.523 1.00 98.62 87 ARG A C 1
ATOM 633 O O . ARG A 1 87 ? -9.799 -5.339 -2.748 1.00 98.62 87 ARG A O 1
ATOM 640 N N . PHE A 1 88 ? -9.794 -3.136 -3.228 1.00 98.75 88 PHE A N 1
ATOM 641 C CA . PHE A 1 88 ? -10.174 -2.647 -1.904 1.00 98.75 88 PHE A CA 1
ATOM 642 C C . PHE A 1 88 ? -11.431 -3.330 -1.354 1.00 98.75 88 PHE A C 1
ATOM 644 O O . PHE A 1 88 ? -11.387 -3.950 -0.294 1.00 98.75 88 PHE A O 1
ATOM 651 N N . GLU A 1 89 ? -12.548 -3.270 -2.090 1.00 98.56 89 GLU A N 1
ATOM 652 C CA . GLU A 1 89 ? -13.846 -3.768 -1.603 1.00 98.56 89 GLU A CA 1
ATOM 653 C C . GLU A 1 89 ? -13.813 -5.272 -1.315 1.00 98.56 89 GLU A C 1
ATOM 655 O O . GLU A 1 89 ? -14.412 -5.739 -0.348 1.00 98.56 89 GLU A O 1
ATOM 660 N N . A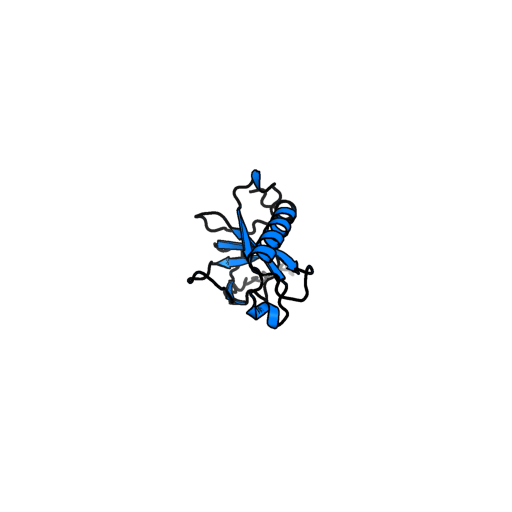LA A 1 90 ? -13.076 -6.032 -2.129 1.00 98.56 90 ALA A N 1
ATOM 661 C CA . ALA A 1 90 ? -12.940 -7.471 -1.950 1.00 98.56 90 ALA A CA 1
ATOM 662 C C . ALA A 1 90 ? -12.206 -7.836 -0.651 1.00 98.56 90 ALA A C 1
ATOM 664 O O . ALA A 1 90 ? -12.492 -8.890 -0.086 1.00 98.56 90 ALA A O 1
ATOM 665 N N . TYR A 1 91 ? -11.287 -6.980 -0.193 1.00 98.62 91 TYR A N 1
ATOM 666 C CA . TYR A 1 91 ? -10.563 -7.179 1.057 1.00 98.62 91 TYR A CA 1
ATOM 667 C C . TYR A 1 91 ? -11.326 -6.616 2.256 1.00 98.62 91 TYR A C 1
ATOM 669 O O . TYR A 1 91 ? -11.605 -7.348 3.198 1.00 98.62 91 TYR A O 1
ATOM 677 N N . VAL A 1 92 ? -11.709 -5.335 2.223 1.00 98.69 92 VAL A N 1
ATOM 678 C CA . VAL A 1 92 ? -12.327 -4.639 3.369 1.00 98.69 92 VAL A CA 1
ATOM 679 C C . VAL A 1 92 ? -13.776 -5.082 3.591 1.00 98.69 92 VAL A C 1
ATOM 681 O O . VAL A 1 92 ? -14.251 -5.125 4.724 1.00 98.69 92 VAL A O 1
ATOM 684 N N . GLY A 1 93 ? -14.492 -5.461 2.529 1.00 98.56 93 GLY A N 1
ATOM 685 C CA . GLY A 1 93 ? -15.903 -5.856 2.585 1.00 98.56 93 GLY A CA 1
ATOM 686 C C . GLY A 1 93 ? -16.901 -4.697 2.455 1.00 98.56 93 GLY A C 1
ATOM 687 O O . GLY A 1 93 ? -18.102 -4.923 2.599 1.00 98.56 93 GLY A O 1
ATOM 688 N N . THR A 1 94 ? -16.417 -3.485 2.171 1.00 98.19 94 THR A N 1
ATOM 689 C CA . THR A 1 94 ? -17.198 -2.271 1.883 1.00 98.19 94 THR A CA 1
ATOM 690 C C . THR A 1 94 ? -16.525 -1.503 0.740 1.00 98.19 94 THR A C 1
ATOM 692 O O . THR A 1 94 ? -15.303 -1.553 0.590 1.00 98.19 94 THR A O 1
ATOM 695 N N . ALA A 1 95 ? -17.311 -0.813 -0.091 1.00 97.75 95 ALA A N 1
ATOM 696 C CA . ALA A 1 95 ? -16.782 0.012 -1.175 1.00 97.75 95 ALA A CA 1
ATOM 697 C C . ALA A 1 95 ? -15.963 1.193 -0.629 1.00 97.75 95 ALA A C 1
ATOM 699 O O . ALA A 1 95 ? -16.350 1.807 0.361 1.00 97.75 95 ALA A O 1
ATOM 700 N N . TYR A 1 96 ? -14.875 1.562 -1.314 1.00 97.12 96 TYR A N 1
ATOM 701 C CA . TYR A 1 96 ? -13.950 2.610 -0.857 1.00 97.12 96 TYR A CA 1
ATOM 702 C C . TYR A 1 96 ? -14.646 3.940 -0.522 1.00 97.12 96 TYR A C 1
ATOM 704 O O . TYR A 1 96 ? -14.405 4.527 0.526 1.00 97.12 96 TYR A O 1
ATOM 712 N N . LEU A 1 97 ? -15.580 4.385 -1.370 1.00 96.69 97 LEU A N 1
ATOM 713 C CA . LEU A 1 97 ? -16.309 5.645 -1.161 1.00 96.69 97 LEU A CA 1
ATOM 714 C C . LEU A 1 97 ? -17.287 5.622 0.027 1.00 96.69 97 LEU A C 1
ATOM 716 O O . LEU A 1 97 ? -17.747 6.687 0.442 1.00 96.69 97 LEU A O 1
ATOM 720 N N . ASP A 1 98 ? -17.607 4.439 0.550 1.00 97.88 98 ASP A N 1
ATOM 721 C CA . ASP A 1 98 ? -18.491 4.232 1.700 1.00 97.88 98 ASP A CA 1
ATOM 722 C C . ASP A 1 98 ? -17.713 3.824 2.973 1.00 97.88 98 ASP A C 1
ATOM 724 O O . ASP A 1 98 ? -18.336 3.590 4.009 1.00 97.88 98 ASP A O 1
ATOM 728 N N . SER A 1 99 ? -16.377 3.744 2.901 1.00 98.06 99 SER A N 1
ATOM 729 C CA . SER A 1 99 ? -15.482 3.292 3.976 1.00 98.06 99 SER A CA 1
ATOM 730 C C . SER A 1 99 ? -14.892 4.453 4.782 1.00 98.06 99 SER A C 1
ATOM 732 O O . SER A 1 99 ? -14.680 5.551 4.261 1.00 98.06 99 SER A O 1
ATOM 734 N N . GLU A 1 100 ? -14.564 4.211 6.054 1.00 97.25 100 GLU A N 1
ATOM 735 C CA . GLU A 1 100 ? -13.657 5.078 6.824 1.00 97.25 100 GLU A CA 1
ATOM 736 C C . GLU A 1 100 ? -12.168 4.733 6.627 1.00 97.25 100 GLU A C 1
ATOM 738 O O . GLU A 1 100 ? -11.297 5.505 7.038 1.00 97.25 100 GLU A O 1
ATOM 743 N N . VAL A 1 101 ? -11.880 3.589 5.997 1.00 98.44 101 VAL A N 1
ATOM 744 C CA . VAL A 1 101 ? -10.533 3.095 5.702 1.00 98.44 101 VAL A CA 1
ATOM 745 C C . VAL A 1 101 ? -10.016 3.723 4.411 1.00 98.44 101 VAL A C 1
ATOM 747 O O . VAL A 1 101 ? -10.697 3.759 3.386 1.00 98.44 101 VAL A O 1
ATOM 750 N N . TYR A 1 102 ? -8.772 4.185 4.455 1.00 98.44 102 TYR A N 1
ATOM 751 C CA . TYR A 1 102 ? -8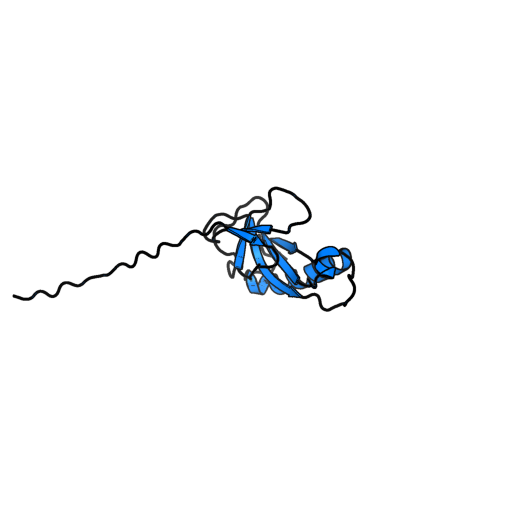.055 4.734 3.312 1.00 98.44 102 TYR A CA 1
ATOM 752 C C . TYR A 1 102 ? -7.012 3.742 2.816 1.00 98.44 102 TYR A C 1
ATOM 754 O O . TYR A 1 102 ? -6.613 2.839 3.549 1.00 98.44 102 TYR A O 1
ATOM 762 N N . TYR A 1 103 ? -6.557 3.916 1.575 1.00 98.31 103 TYR A N 1
ATOM 763 C CA . TYR A 1 103 ? -5.417 3.170 1.062 1.00 98.31 103 TYR A CA 1
ATOM 764 C C . TYR A 1 103 ? -4.337 4.085 0.490 1.00 98.31 103 TYR A C 1
ATOM 766 O O . TYR A 1 103 ? -4.593 5.212 0.071 1.00 98.31 103 TYR A O 1
ATOM 774 N N . THR A 1 104 ? -3.118 3.566 0.484 1.00 97.00 104 THR A N 1
ATOM 775 C CA . THR A 1 104 ? -1.946 4.106 -0.206 1.00 97.00 104 THR A CA 1
ATOM 776 C C . THR A 1 104 ? -1.194 2.952 -0.872 1.00 97.00 104 THR A C 1
ATOM 778 O O . THR A 1 104 ? -1.603 1.789 -0.766 1.00 97.00 104 THR A O 1
ATOM 781 N N . HIS A 1 105 ? -0.104 3.257 -1.570 1.00 97.19 105 HIS A N 1
ATOM 782 C CA . HIS A 1 105 ? 0.697 2.265 -2.268 1.00 97.19 105 HIS A CA 1
ATOM 783 C C . HIS A 1 105 ? 2.205 2.478 -2.080 1.00 97.19 105 HIS A C 1
ATOM 785 O O . HIS A 1 105 ? 2.693 3.610 -2.029 1.00 97.19 105 HIS A O 1
ATOM 791 N N . LEU A 1 106 ? 2.962 1.382 -2.064 1.00 96.44 106 LEU A N 1
ATOM 792 C CA . LEU A 1 106 ? 4.394 1.388 -2.359 1.00 96.44 106 LEU A CA 1
ATOM 793 C C . LEU A 1 106 ? 4.586 0.932 -3.803 1.00 96.44 106 LEU A C 1
ATOM 795 O O . LEU A 1 106 ? 3.922 0.001 -4.260 1.00 96.44 106 LEU A O 1
ATOM 799 N N . ILE A 1 107 ? 5.487 1.606 -4.508 1.00 96.94 107 ILE A N 1
ATOM 800 C CA . ILE A 1 107 ? 5.850 1.302 -5.891 1.00 96.94 107 ILE A CA 1
ATOM 801 C C . ILE A 1 107 ? 7.367 1.125 -5.996 1.00 96.94 107 ILE A C 1
ATOM 803 O O . ILE A 1 107 ? 8.096 1.734 -5.204 1.00 96.94 107 ILE A O 1
ATOM 807 N N . PRO A 1 108 ? 7.854 0.355 -6.983 1.00 96.06 108 PRO A N 1
ATOM 808 C CA . PRO A 1 108 ? 9.283 0.221 -7.222 1.00 96.06 108 PRO A CA 1
ATOM 809 C C . PRO A 1 108 ? 9.939 1.574 -7.502 1.00 96.06 108 PRO A C 1
ATOM 811 O O . PRO A 1 108 ? 9.372 2.428 -8.191 1.00 96.06 108 PRO A O 1
ATOM 814 N N . THR A 1 109 ? 11.170 1.748 -7.030 1.00 95.06 109 THR A N 1
ATOM 815 C CA . THR A 1 109 ? 12.018 2.878 -7.421 1.00 95.06 109 THR A CA 1
ATOM 816 C C . THR A 1 109 ? 12.795 2.530 -8.688 1.00 95.06 109 THR A C 1
ATOM 818 O O . THR A 1 109 ? 12.871 1.369 -9.089 1.00 95.06 109 THR A O 1
ATOM 821 N N . GLU A 1 110 ? 13.433 3.513 -9.332 1.00 96.06 110 GLU A N 1
ATOM 822 C CA . GLU A 1 110 ? 14.334 3.220 -10.460 1.00 96.06 110 GLU A CA 1
ATOM 823 C C . GLU A 1 110 ? 15.470 2.263 -10.042 1.00 96.06 110 GLU A C 1
ATOM 825 O O . GLU A 1 110 ? 15.890 1.402 -10.819 1.00 96.06 110 GLU A O 1
ATOM 830 N N . GLU A 1 111 ? 15.940 2.378 -8.794 1.00 94.06 111 GLU A N 1
ATOM 831 C CA . GLU A 1 111 ? 16.986 1.517 -8.244 1.00 94.06 111 GLU A CA 1
ATOM 832 C C . GLU A 1 111 ? 16.498 0.074 -8.051 1.00 94.06 111 GLU A C 1
ATOM 834 O O . GLU A 1 111 ? 17.144 -0.852 -8.557 1.00 94.06 111 GLU A O 1
ATOM 839 N N . SER A 1 112 ? 15.359 -0.136 -7.376 1.00 94.31 112 SER A N 1
ATOM 840 C CA . SER A 1 112 ? 14.816 -1.486 -7.163 1.00 94.31 112 SER A CA 1
ATOM 841 C C . SER A 1 112 ? 14.365 -2.118 -8.481 1.00 94.31 112 SER A C 1
ATOM 843 O O . SER A 1 112 ? 14.601 -3.303 -8.733 1.00 94.31 112 SER A O 1
ATOM 845 N N . TRP A 1 113 ? 13.840 -1.316 -9.410 1.00 96.44 113 TRP A N 1
ATOM 846 C CA . TRP A 1 113 ? 13.517 -1.774 -10.756 1.00 96.44 113 TRP A CA 1
ATOM 847 C C . TRP A 1 113 ? 14.735 -2.375 -11.468 1.00 96.44 113 TRP A C 1
ATOM 849 O O . TRP A 1 113 ? 14.628 -3.413 -12.135 1.00 96.44 113 TRP A O 1
ATOM 859 N N . GLY A 1 114 ? 15.907 -1.754 -11.300 1.00 94.50 114 GLY A N 1
ATOM 860 C CA . GLY A 1 114 ? 17.181 -2.223 -11.843 1.00 94.50 114 GLY A CA 1
ATOM 861 C C . GLY A 1 114 ? 17.637 -3.582 -11.300 1.00 94.50 114 GLY A C 1
ATOM 862 O O . GLY A 1 114 ? 18.433 -4.261 -11.954 1.00 94.50 114 GLY A O 1
ATOM 863 N N . THR A 1 115 ? 17.120 -4.010 -10.145 1.00 94.06 115 THR A N 1
ATOM 864 C CA . THR A 1 115 ? 17.393 -5.325 -9.543 1.00 94.06 115 THR A CA 1
ATOM 865 C C . THR A 1 115 ? 16.268 -6.339 -9.757 1.00 94.06 115 THR A C 1
ATOM 867 O O . THR A 1 115 ? 16.425 -7.502 -9.384 1.00 94.06 115 THR A O 1
ATOM 870 N N . GLY A 1 116 ? 15.196 -5.943 -10.450 1.00 94.31 116 GLY A N 1
ATOM 871 C CA . GLY A 1 116 ? 14.096 -6.819 -10.853 1.00 94.31 116 GLY A CA 1
ATOM 872 C C . GLY A 1 116 ? 12.801 -6.620 -10.072 1.00 94.31 116 GLY A C 1
ATOM 873 O O . GLY A 1 116 ? 11.858 -7.358 -10.326 1.00 94.31 116 GLY A O 1
ATOM 874 N N . ASP A 1 117 ? 12.734 -5.640 -9.171 1.00 95.69 117 ASP A N 1
ATOM 875 C CA . ASP A 1 117 ? 11.506 -5.317 -8.447 1.00 95.69 117 ASP A CA 1
ATOM 876 C C . ASP A 1 117 ? 10.434 -4.761 -9.391 1.00 95.69 117 ASP A C 1
ATOM 878 O O . ASP A 1 117 ? 10.687 -3.846 -10.183 1.00 95.69 117 ASP A O 1
ATOM 882 N N . ARG A 1 118 ? 9.245 -5.351 -9.330 1.00 97.31 118 ARG A N 1
ATOM 883 C CA . ARG A 1 118 ? 8.057 -4.959 -10.092 1.00 97.31 118 ARG A CA 1
ATOM 884 C C . ARG A 1 118 ? 6.829 -4.846 -9.196 1.00 97.31 118 ARG A C 1
ATOM 886 O O . ARG A 1 118 ? 5.761 -4.521 -9.714 1.00 97.31 118 ARG A O 1
ATOM 893 N N . GLU A 1 119 ? 6.972 -5.104 -7.899 1.00 97.62 119 GLU A N 1
ATOM 894 C CA . GLU A 1 119 ? 5.841 -5.324 -7.012 1.00 97.62 119 GLU A CA 1
ATOM 895 C C . GLU A 1 119 ? 5.252 -3.992 -6.545 1.00 97.62 119 GLU A C 1
ATOM 897 O O . GLU A 1 119 ? 5.946 -3.086 -6.088 1.00 97.62 119 GLU A O 1
ATOM 902 N N . VAL A 1 120 ? 3.935 -3.878 -6.664 1.00 98.19 120 VAL A N 1
ATOM 903 C CA . VAL A 1 120 ? 3.123 -2.847 -6.031 1.00 98.19 120 VAL A CA 1
ATOM 904 C C . VAL A 1 120 ? 2.551 -3.421 -4.744 1.00 98.19 120 VAL A C 1
ATOM 906 O O . VAL A 1 120 ? 1.909 -4.476 -4.757 1.00 98.19 120 VAL A O 1
ATOM 909 N N . VAL A 1 121 ? 2.720 -2.682 -3.650 1.00 98.19 121 VAL A N 1
ATOM 910 C CA . VAL A 1 121 ? 2.165 -3.025 -2.336 1.00 98.19 121 VAL A CA 1
ATOM 911 C C . VAL A 1 121 ? 1.026 -2.074 -2.017 1.00 98.19 121 VAL A C 1
ATOM 913 O O . VAL A 1 121 ? 1.252 -0.876 -1.874 1.00 98.19 121 VAL A O 1
ATOM 916 N N . CYS A 1 122 ? -0.189 -2.591 -1.870 1.00 98.69 122 CYS A N 1
ATOM 917 C CA . CYS A 1 122 ? -1.339 -1.799 -1.454 1.00 98.69 122 CYS A CA 1
ATOM 918 C C . CYS A 1 122 ? -1.525 -1.886 0.061 1.00 98.69 122 CYS A C 1
ATOM 920 O O . CYS A 1 122 ? -1.596 -2.980 0.628 1.00 98.69 122 CYS A O 1
ATOM 922 N N . VAL A 1 123 ? -1.653 -0.728 0.702 1.00 98.38 123 VAL A N 1
ATOM 923 C CA . VAL A 1 123 ? -1.642 -0.584 2.160 1.00 98.38 123 VAL A CA 1
ATOM 924 C C . VAL A 1 123 ? -2.898 0.149 2.615 1.00 98.38 123 VAL A C 1
ATOM 926 O O . VAL A 1 123 ? -3.228 1.186 2.047 1.00 98.38 123 VAL A O 1
ATOM 929 N N . LEU A 1 124 ? -3.587 -0.375 3.625 1.00 98.69 124 LEU A N 1
ATOM 930 C CA . LEU A 1 124 ? -4.720 0.258 4.298 1.00 98.69 124 LEU A CA 1
ATOM 931 C C . LEU A 1 124 ? -4.251 1.044 5.518 1.00 98.69 124 LEU A C 1
ATOM 933 O O . LEU A 1 124 ? -3.338 0.602 6.207 1.00 98.69 124 LEU A O 1
ATOM 937 N N . TYR A 1 125 ? -4.923 2.152 5.818 1.00 98.38 125 TYR A N 1
ATOM 938 C CA . TYR A 1 125 ? -4.713 2.942 7.032 1.00 98.38 125 TYR A CA 1
ATOM 939 C C . TYR A 1 125 ? -5.985 3.715 7.416 1.00 98.38 125 TYR A C 1
ATOM 941 O O . TYR A 1 125 ? -6.898 3.883 6.602 1.00 98.38 125 TYR A O 1
ATOM 949 N N . ILE A 1 126 ? -6.047 4.233 8.648 1.00 97.94 126 ILE A N 1
ATOM 950 C CA . ILE A 1 126 ? -7.125 5.132 9.099 1.00 97.94 126 ILE A CA 1
ATOM 951 C C . ILE A 1 126 ? -6.517 6.464 9.568 1.00 97.94 126 ILE A C 1
ATOM 953 O O . ILE A 1 126 ? -5.720 6.486 10.506 1.00 97.94 126 ILE A O 1
ATOM 957 N N . PRO A 1 127 ? -6.869 7.611 8.951 1.00 95.75 127 PRO A N 1
ATOM 958 C CA . PRO A 1 127 ? -6.278 8.898 9.299 1.00 95.75 127 PRO A CA 1
ATOM 959 C C . PRO A 1 127 ? -6.435 9.268 10.782 1.00 95.75 127 PRO A C 1
ATOM 961 O O . PRO A 1 127 ? -7.532 9.548 11.263 1.00 95.75 127 PRO A O 1
ATOM 964 N N . GLY A 1 128 ? -5.307 9.367 11.489 1.00 95.00 128 GLY A N 1
ATOM 965 C CA . GLY A 1 128 ? -5.270 9.799 12.890 1.00 95.00 128 GLY A CA 1
ATOM 966 C C . GLY A 1 128 ? -5.683 8.729 13.904 1.00 95.00 128 GLY A C 1
ATOM 967 O O . GLY A 1 128 ? -5.891 9.067 15.072 1.00 95.00 128 GLY A O 1
ATOM 968 N N . GLU A 1 129 ? -5.780 7.468 13.485 1.00 95.12 129 GLU A N 1
ATOM 969 C CA . GLU A 1 129 ? -6.165 6.331 14.318 1.00 95.12 129 GLU A CA 1
ATOM 970 C C . GLU A 1 129 ? -5.188 5.165 14.121 1.00 95.12 129 GLU A C 1
ATOM 972 O O . GLU A 1 129 ? -4.760 4.886 13.007 1.00 95.12 129 GLU A O 1
ATOM 977 N N . LYS A 1 130 ? -4.865 4.471 15.219 1.00 96.81 130 LYS A N 1
ATOM 978 C CA . LYS A 1 130 ? -4.237 3.148 15.160 1.00 96.81 130 LYS A CA 1
ATOM 979 C C . LYS A 1 130 ? -5.322 2.096 14.966 1.00 96.81 130 LYS A C 1
ATOM 981 O O . LYS A 1 130 ? -6.315 2.105 15.695 1.00 96.81 130 LYS A O 1
ATOM 986 N N . ILE A 1 131 ? -5.096 1.172 14.050 1.00 97.44 131 ILE A N 1
ATOM 987 C CA . ILE A 1 131 ? -5.947 0.012 13.811 1.00 97.44 131 ILE A CA 1
ATOM 988 C C . ILE A 1 131 ? -5.640 -1.044 14.882 1.00 97.44 131 ILE A C 1
ATOM 990 O O . ILE A 1 131 ? -4.479 -1.291 15.193 1.00 97.44 131 ILE A O 1
ATOM 994 N N . GLU A 1 132 ? -6.672 -1.665 15.457 1.00 95.81 132 GLU A N 1
ATOM 995 C CA . GLU A 1 132 ? -6.545 -2.842 16.327 1.00 95.81 132 GLU A CA 1
ATOM 996 C C . GLU A 1 132 ? -7.379 -3.985 15.729 1.00 95.81 132 GLU A C 1
ATOM 998 O O . GLU A 1 132 ? -8.597 -3.862 15.572 1.00 95.81 132 GLU A O 1
ATOM 1003 N N . GLY A 1 133 ? -6.724 -5.096 15.391 1.00 96.56 133 GLY A N 1
ATOM 1004 C CA . GLY A 1 133 ? -7.282 -6.174 14.570 1.00 96.56 133 GLY A CA 1
ATOM 1005 C C . GLY A 1 133 ? -7.048 -5.965 13.070 1.00 96.56 133 GLY A C 1
ATOM 1006 O O . GLY A 1 133 ? -6.602 -4.910 12.647 1.00 96.56 133 GLY A O 1
ATOM 1007 N N . SER A 1 134 ? -7.356 -6.980 12.261 1.00 97.81 134 SER A N 1
ATOM 1008 C CA . SER A 1 134 ? -7.295 -6.869 10.795 1.00 97.81 134 SER A CA 1
ATOM 1009 C C . SER A 1 134 ? -8.538 -6.167 10.233 1.00 97.81 134 SER A C 1
ATOM 1011 O O . SER A 1 134 ? -9.650 -6.310 10.758 1.00 97.81 134 SER A O 1
ATOM 1013 N N . LEU A 1 135 ? -8.347 -5.427 9.144 1.00 98.38 135 LEU A N 1
ATOM 1014 C CA . LEU A 1 135 ? -9.369 -4.786 8.326 1.00 98.38 135 LEU A CA 1
ATOM 1015 C C . LEU A 1 135 ? -9.995 -5.737 7.292 1.00 98.38 135 LEU A C 1
ATOM 1017 O O . LEU A 1 135 ? -11.001 -5.360 6.679 1.00 98.38 135 LEU A O 1
ATOM 1021 N N . GLU A 1 136 ? -9.472 -6.958 7.124 1.00 98.44 136 GLU A N 1
ATOM 1022 C CA . GLU A 1 136 ? -10.047 -7.986 6.248 1.00 98.44 136 GLU A CA 1
ATOM 1023 C C . GLU A 1 136 ? -11.496 -8.300 6.660 1.00 98.44 136 GLU A C 1
ATOM 1025 O O . GLU A 1 136 ? -11.787 -8.734 7.778 1.00 98.44 136 GLU A O 1
ATOM 1030 N N . GLY A 1 137 ? -12.440 -8.066 5.747 1.00 98.31 137 GLY A N 1
ATOM 1031 C CA . GLY A 1 137 ? -13.868 -8.292 5.961 1.00 98.31 137 GLY A CA 1
ATOM 1032 C C . GLY A 1 137 ? -14.479 -7.456 7.089 1.00 98.31 137 GLY A C 1
ATOM 1033 O O . GLY A 1 137 ? -15.556 -7.801 7.583 1.00 98.31 137 GLY A O 1
ATOM 1034 N N . SER A 1 138 ? -13.809 -6.385 7.518 1.00 97.81 138 SER A N 1
ATOM 1035 C CA . SER A 1 138 ? -14.255 -5.540 8.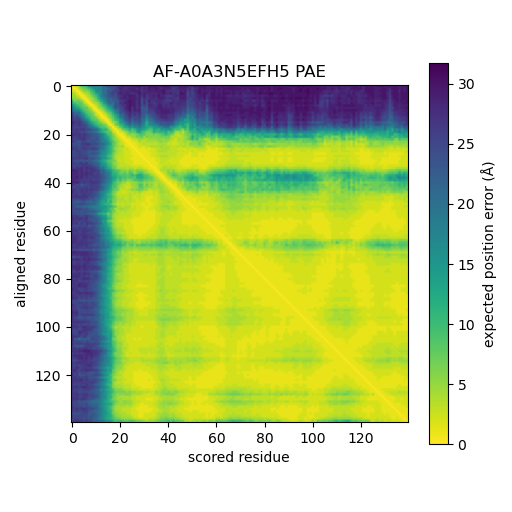628 1.00 97.81 138 SER A CA 1
ATOM 1036 C C . SER A 1 138 ? -15.523 -4.741 8.304 1.00 97.81 138 SER A C 1
ATOM 1038 O O . SER A 1 138 ? -16.289 -4.412 9.212 1.00 97.81 138 SER A O 1
ATOM 1040 N N . GLY A 1 139 ? -15.767 -4.455 7.020 1.00 97.00 139 GLY A N 1
ATOM 1041 C CA . GLY A 1 139 ? -16.891 -3.650 6.535 1.00 97.00 139 GLY A CA 1
ATOM 1042 C C . GLY A 1 139 ? -16.871 -2.200 7.026 1.00 97.00 139 GLY A C 1
ATOM 1043 O O . GLY A 1 139 ? -17.922 -1.554 7.008 1.00 97.00 139 GLY A O 1
ATOM 1044 N N . ARG A 1 140 ? -15.715 -1.740 7.517 1.00 94.25 140 ARG A N 1
ATOM 1045 C CA . ARG A 1 140 ? -15.478 -0.382 8.015 1.00 94.25 140 ARG A CA 1
ATOM 1046 C C . ARG A 1 140 ? -15.399 0.624 6.875 1.00 94.25 140 ARG A C 1
ATOM 1048 O O . ARG A 1 140 ? -15.043 0.223 5.745 1.00 94.25 140 ARG A O 1
#

Secondary structure (DSSP, 8-state):
-------------------EEEEGGG--TT-EEEPPSS-S--SEEEEE-TTS-BSEEEEEEEE--S-SS---HHHHHHHHHHHHHHHHHHHHSS-GGG-S-EEEEE---HHHHHHT--EEEEEEEBTTB-B-S--TT---

Foldseek 3Di:
DDDDDDDPPPPPPPPPFDFDKDFPVPDDAFWFFADDPDDDDGGITGTTDLQDWGFKGWHDKDFDPPDLADPDPVVQQVVLVVVLQVRPCVFQVAHPVPDQKDKDKDADDNVVSVVPDGMITIMIGHPPGTRRHDSGPNND

Sequence (140 aa):
MNVRRLLVSSALVVALAACGTASVFDFTVGDCFDDPSESGEVSSVTTVDCAEPHDNEVYALFDYDGSDEYPGEETLSTAADDGCEGRFEAYVGTAYLDSEVYYTHLIPTEESWGTGDREVVCVLYIPGEKIEGSLEGSGR

Solvent-accessible surface area (backbone atoms only — not comparable to full-atom values): 8462 Å² total; per-residue (Å²): 141,84,84,85,78,86,78,84,78,78,76,79,80,74,76,77,82,61,73,41,80,39,45,63,90,70,68,51,73,71,45,20,22,39,78,58,99,66,89,75,93,72,67,55,36,45,32,40,54,37,77,43,77,26,42,33,33,28,70,41,75,49,71,62,83,90,55,96,62,84,77,48,66,70,56,50,51,55,53,42,51,57,56,38,62,76,45,41,34,82,38,28,56,32,51,65,95,80,30,74,54,45,77,53,71,50,68,58,47,75,69,45,38,74,77,67,47,41,52,30,40,23,32,36,35,39,94,97,45,66,43,67,41,72,58,69,61,57,52,72

Mean predicted aligned error: 8.15 Å

Nearest PDB structures (foldseek):
  2q7g-assembly1_A-2  TM=2.571E-01  e=5.713E+00  Methanosarcina mazei
  3jwg-assembly1_A  TM=2.973E-01  e=8.198E+00  Acetivibrio thermocellus ATCC 27405